Protein AF-A0A1P8UWF1-F1 (afdb_monomer_lite)

Foldseek 3Di:
DDKDWDDDPQWIKMWDADPVRWIKIFICGPPPDPPDDGPDMDTCPDCNVVVVVVVVVVVVVVVVVVVCVVVVVVVPPDDDDD

Radius of gyration: 19.01 Å; chains: 1; bounding box: 33×31×64 Å

Secondary structure (DSSP, 8-state):
-EEEEEEETTEEEEEEE-TTS-EEEEEEETT--TTPPPSEEEE-TTTHHHHHHHHHHHHHHHHHHHHHHHHHHHHTSS----

Structure (mmCIF, N/CA/C/O backbone):
data_AF-A0A1P8UWF1-F1
#
_entry.id   AF-A0A1P8UWF1-F1
#
loop_
_atom_site.group_PDB
_atom_site.id
_atom_site.type_symbol
_atom_site.label_atom_id
_atom_site.label_alt_id
_atom_site.label_comp_id
_atom_site.label_asym_id
_atom_site.label_entity_id
_atom_site.label_seq_id
_atom_site.pdbx_PDB_ins_code
_atom_site.Cartn_x
_atom_site.Cartn_y
_atom_site.Cartn_z
_atom_site.occupancy
_atom_site.B_iso_or_equiv
_atom_site.auth_seq_id
_atom_site.auth_comp_id
_atom_site.auth_asym_id
_atom_site.auth_atom_id
_atom_site.pdbx_PDB_model_num
ATOM 1 N N . MET A 1 1 ? -1.469 0.227 -20.197 1.00 83.00 1 MET A N 1
ATOM 2 C CA . MET A 1 1 ? -1.240 0.457 -18.753 1.00 83.00 1 MET A CA 1
ATOM 3 C C . MET A 1 1 ? -2.554 0.311 -17.994 1.00 83.00 1 MET A C 1
ATOM 5 O O . MET A 1 1 ? -3.511 0.996 -18.337 1.00 83.00 1 MET A O 1
ATOM 9 N N . LEU A 1 2 ? -2.604 -0.550 -16.973 1.00 92.19 2 LEU A N 1
ATOM 10 C CA . LEU A 1 2 ? -3.739 -0.653 -16.042 1.00 92.19 2 LEU A CA 1
ATOM 11 C C . LEU A 1 2 ? -3.420 0.153 -14.777 1.00 92.19 2 LEU A C 1
ATOM 13 O O . LEU A 1 2 ? -2.297 0.098 -14.279 1.00 92.19 2 LEU A O 1
ATOM 17 N N . SER A 1 3 ? -4.387 0.907 -14.260 1.00 93.88 3 SER A N 1
ATOM 18 C CA . SER A 1 3 ? -4.219 1.704 -13.045 1.00 93.88 3 SER A CA 1
ATOM 19 C C . SER A 1 3 ? -5.533 1.801 -12.284 1.00 93.88 3 SER A C 1
ATOM 21 O O . SER A 1 3 ? -6.556 2.135 -12.874 1.00 93.88 3 SER A O 1
ATOM 23 N N . VAL A 1 4 ? -5.484 1.568 -10.975 1.00 94.38 4 VAL A N 1
ATOM 24 C CA . VAL A 1 4 ? -6.614 1.712 -10.051 1.00 94.38 4 VAL A CA 1
ATOM 25 C C . VAL A 1 4 ? -6.192 2.640 -8.923 1.00 94.38 4 VAL A C 1
ATOM 27 O O . VAL A 1 4 ? -5.082 2.518 -8.404 1.00 94.38 4 VAL A O 1
ATOM 30 N N . CYS A 1 5 ? -7.070 3.568 -8.551 1.00 91.88 5 CYS A N 1
ATOM 31 C CA . CYS A 1 5 ? -6.854 4.466 -7.425 1.00 91.88 5 CYS A CA 1
ATOM 32 C C . CYS A 1 5 ? -7.929 4.236 -6.362 1.00 91.88 5 CYS A C 1
ATOM 34 O O . CYS A 1 5 ? -9.097 4.041 -6.696 1.00 91.88 5 CYS A O 1
ATOM 36 N N . ALA A 1 6 ? -7.529 4.285 -5.097 1.00 91.19 6 ALA A N 1
ATOM 37 C CA . ALA A 1 6 ? -8.402 4.188 -3.941 1.00 91.19 6 ALA A CA 1
ATOM 38 C C . ALA A 1 6 ? -8.112 5.354 -2.980 1.00 91.19 6 ALA A C 1
ATOM 40 O O . ALA A 1 6 ? -6.937 5.649 -2.724 1.00 91.19 6 ALA A O 1
ATOM 41 N N . PRO A 1 7 ? -9.146 6.018 -2.438 1.00 90.81 7 PRO A N 1
ATOM 42 C CA . PRO A 1 7 ? -8.969 6.964 -1.343 1.00 90.81 7 PRO A CA 1
ATOM 43 C C . PRO A 1 7 ? -8.344 6.276 -0.123 1.00 90.81 7 PRO A C 1
ATOM 45 O O . PRO A 1 7 ? -8.706 5.148 0.212 1.00 90.81 7 PRO A O 1
ATOM 48 N N . PHE A 1 8 ? -7.424 6.959 0.555 1.00 89.56 8 PHE A N 1
ATOM 49 C CA . PHE A 1 8 ? -6.756 6.463 1.757 1.00 89.56 8 PHE A CA 1
ATOM 50 C C . PHE A 1 8 ? -6.483 7.619 2.730 1.00 89.56 8 PHE A C 1
ATOM 52 O O . PHE A 1 8 ? -5.393 8.190 2.767 1.00 89.56 8 PHE A O 1
ATOM 59 N N . GLY A 1 9 ? -7.493 8.004 3.515 1.00 87.38 9 GLY A N 1
ATOM 60 C CA . GLY A 1 9 ? -7.404 9.195 4.367 1.00 87.38 9 GLY A CA 1
ATOM 61 C C . GLY A 1 9 ? -7.155 10.458 3.523 1.00 87.38 9 GLY A C 1
ATOM 62 O O . GLY A 1 9 ? -7.858 10.637 2.535 1.00 87.38 9 GLY A O 1
ATOM 63 N N . PRO A 1 10 ? -6.164 11.314 3.854 1.00 89.06 10 PRO A N 1
ATOM 64 C CA . PRO A 1 10 ? -5.807 12.493 3.051 1.00 89.06 10 PRO A CA 1
ATOM 65 C C . PRO A 1 10 ? -4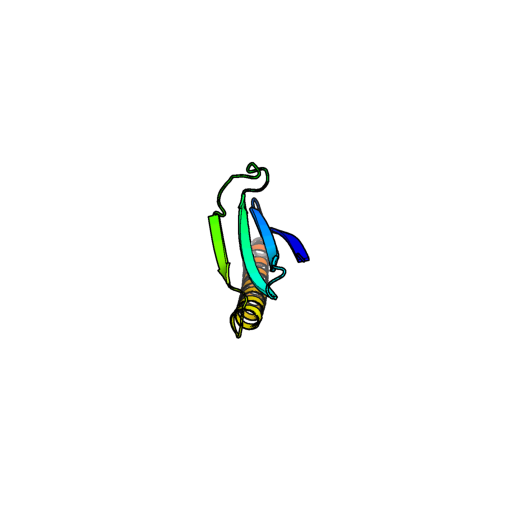.947 12.154 1.816 1.00 89.06 10 PRO A C 1
ATOM 67 O O . PRO A 1 10 ? -4.349 13.037 1.193 1.00 89.06 10 PRO A O 1
ATOM 70 N N . PHE A 1 11 ? -4.807 10.868 1.498 1.00 92.31 11 PHE A N 1
ATOM 71 C CA . PHE A 1 11 ? -3.967 10.381 0.421 1.00 92.31 11 PHE A CA 1
ATOM 72 C C . PHE A 1 11 ? -4.787 9.660 -0.646 1.00 92.31 11 PHE A C 1
ATOM 74 O O . PHE A 1 11 ? -5.857 9.109 -0.394 1.00 92.31 11 PHE A O 1
ATOM 81 N N . LEU A 1 12 ? -4.213 9.589 -1.840 1.00 91.75 12 LEU A N 1
ATOM 82 C CA . LEU A 1 12 ? -4.644 8.726 -2.921 1.00 91.75 12 LEU A CA 1
ATOM 83 C C . LEU A 1 12 ? -3.650 7.574 -3.056 1.00 91.75 12 LEU A C 1
ATOM 85 O O . LEU A 1 12 ? -2.473 7.777 -3.377 1.00 91.75 12 LEU A O 1
ATOM 89 N N . MET A 1 13 ? -4.130 6.358 -2.821 1.00 93.75 13 MET A N 1
ATOM 90 C CA . MET A 1 13 ? -3.376 5.140 -3.072 1.00 93.75 13 MET A CA 1
ATOM 91 C C . MET A 1 13 ? -3.609 4.694 -4.510 1.00 93.75 13 MET A C 1
ATOM 93 O O . MET A 1 13 ? -4.745 4.615 -4.968 1.00 93.75 13 MET A O 1
ATOM 97 N N . ARG A 1 14 ? -2.535 4.393 -5.232 1.00 94.00 14 ARG A N 1
ATOM 98 C CA . ARG A 1 14 ? -2.583 3.931 -6.617 1.00 94.00 14 ARG A CA 1
ATOM 99 C C . ARG A 1 14 ? -1.884 2.590 -6.744 1.00 94.00 14 ARG A C 1
ATOM 101 O O . ARG A 1 14 ? -0.749 2.459 -6.299 1.00 94.00 14 ARG A O 1
ATOM 108 N N . PHE A 1 15 ? -2.525 1.665 -7.445 1.00 95.25 15 PHE A N 1
ATOM 109 C CA . PHE A 1 15 ? -1.963 0.402 -7.913 1.00 95.25 15 PHE A CA 1
ATOM 110 C C . PHE A 1 15 ? -1.909 0.436 -9.431 1.00 95.25 15 PHE A C 1
ATOM 112 O O . PHE A 1 15 ? -2.880 0.839 -10.077 1.00 95.25 15 PHE A O 1
ATOM 119 N N . ALA A 1 16 ? -0.792 0.038 -10.025 1.00 95.38 16 ALA A N 1
ATOM 120 C CA . ALA A 1 16 ? -0.658 0.088 -11.468 1.00 95.38 16 ALA A CA 1
ATOM 121 C C . ALA A 1 16 ? 0.240 -1.015 -12.021 1.00 95.38 16 ALA A C 1
ATOM 123 O O . ALA A 1 16 ? 1.169 -1.486 -11.370 1.00 95.38 16 ALA A O 1
ATOM 124 N N . GLN A 1 17 ? -0.068 -1.398 -13.257 1.00 96.00 17 GLN A N 1
ATOM 125 C CA . GLN A 1 17 ? 0.692 -2.331 -14.070 1.00 96.00 17 GLN A CA 1
ATOM 126 C C . GLN A 1 17 ? 1.089 -1.635 -15.371 1.00 96.00 17 GLN A C 1
ATOM 128 O O . GLN A 1 17 ? 0.237 -1.136 -16.121 1.00 96.00 17 GLN A O 1
ATOM 133 N N . PHE A 1 18 ? 2.391 -1.603 -15.631 1.00 93.44 18 PHE A N 1
ATOM 134 C CA . PHE A 1 18 ? 2.954 -1.082 -16.869 1.00 93.44 18 PHE A CA 1
ATOM 135 C C . PHE A 1 18 ? 2.841 -2.098 -18.007 1.00 93.44 18 PHE A C 1
ATOM 137 O O . PHE A 1 18 ? 2.615 -3.287 -17.788 1.00 93.44 18 PHE A O 1
ATOM 144 N N . ASP A 1 19 ? 3.038 -1.633 -19.239 1.00 95.00 19 ASP A N 1
ATOM 145 C CA . ASP A 1 19 ? 2.927 -2.483 -20.432 1.00 95.00 19 ASP A CA 1
ATOM 146 C C . ASP A 1 19 ? 4.016 -3.567 -20.492 1.00 95.00 19 ASP A C 1
ATOM 148 O O . ASP A 1 19 ? 3.807 -4.621 -21.083 1.00 95.00 19 ASP A O 1
ATOM 152 N N . CYS A 1 20 ? 5.145 -3.360 -19.806 1.00 92.69 20 CYS A N 1
ATOM 153 C CA . CYS A 1 20 ? 6.187 -4.373 -19.614 1.00 92.69 20 CYS A CA 1
ATOM 154 C C . CYS A 1 20 ? 5.828 -5.458 -18.578 1.00 92.69 20 CYS A C 1
ATOM 156 O O . CYS A 1 20 ? 6.632 -6.352 -18.334 1.00 92.69 20 CYS A O 1
ATOM 158 N N . GLY A 1 21 ? 4.654 -5.380 -17.943 1.00 92.88 21 GLY A N 1
ATOM 159 C CA . GLY A 1 21 ? 4.183 -6.339 -16.941 1.00 92.88 21 GLY A CA 1
ATOM 160 C C . GLY A 1 21 ? 4.576 -6.013 -15.497 1.00 92.88 21 GLY A C 1
ATOM 161 O O . GLY A 1 21 ? 3.955 -6.549 -14.585 1.00 92.88 21 GLY A O 1
ATOM 162 N N . THR A 1 22 ? 5.533 -5.107 -15.276 1.00 95.25 22 THR A N 1
ATOM 163 C CA . THR A 1 22 ? 5.934 -4.635 -13.939 1.00 95.25 22 THR A CA 1
ATOM 164 C C . THR A 1 22 ? 4.769 -3.971 -13.210 1.00 95.25 22 THR A C 1
ATOM 166 O O . THR A 1 22 ? 4.048 -3.147 -13.791 1.00 95.25 22 THR A O 1
ATOM 169 N N . ARG A 1 23 ? 4.614 -4.288 -11.923 1.00 96.88 23 ARG A N 1
ATOM 170 C CA . ARG A 1 23 ? 3.545 -3.766 -11.063 1.00 96.88 23 ARG A CA 1
ATOM 171 C C . ARG A 1 23 ? 4.110 -2.962 -9.901 1.00 96.88 23 ARG A C 1
ATOM 173 O O . ARG A 1 23 ? 5.152 -3.288 -9.337 1.00 96.88 23 ARG A O 1
ATOM 180 N N . PHE A 1 24 ? 3.394 -1.914 -9.515 1.00 96.00 24 PHE A N 1
ATOM 181 C CA . PHE A 1 24 ? 3.810 -1.007 -8.452 1.00 96.00 24 PHE A CA 1
ATOM 182 C C . PHE A 1 24 ? 2.616 -0.411 -7.717 1.00 96.00 24 PHE A C 1
ATOM 184 O O . PHE A 1 24 ? 1.508 -0.317 -8.255 1.00 96.00 24 PHE A O 1
ATOM 191 N N . TRP A 1 25 ? 2.878 0.050 -6.498 1.00 95.56 25 TRP A N 1
ATOM 192 C CA . TRP A 1 25 ? 1.955 0.869 -5.732 1.00 95.56 25 TRP A CA 1
ATOM 193 C C . TRP A 1 25 ? 2.600 2.197 -5.341 1.00 95.56 25 TRP A C 1
ATOM 195 O O . TRP A 1 25 ? 3.824 2.325 -5.260 1.00 95.56 25 TRP A O 1
ATOM 205 N N . SER A 1 26 ? 1.769 3.205 -5.097 1.00 94.69 26 SER A N 1
ATOM 206 C CA . SER A 1 26 ? 2.212 4.493 -4.568 1.00 94.69 26 SER A CA 1
ATOM 207 C C . SER A 1 26 ? 1.123 5.167 -3.745 1.00 94.69 26 SER A C 1
ATOM 209 O O . SER A 1 26 ? -0.053 5.041 -4.076 1.00 94.69 26 SER A O 1
ATOM 211 N N . LEU A 1 27 ? 1.523 5.942 -2.742 1.00 94.50 27 LEU A N 1
ATOM 212 C CA . LEU A 1 27 ? 0.671 6.845 -1.973 1.00 94.50 27 LEU A CA 1
ATOM 213 C C . LEU A 1 27 ? 1.076 8.294 -2.277 1.00 94.50 27 LEU A C 1
ATO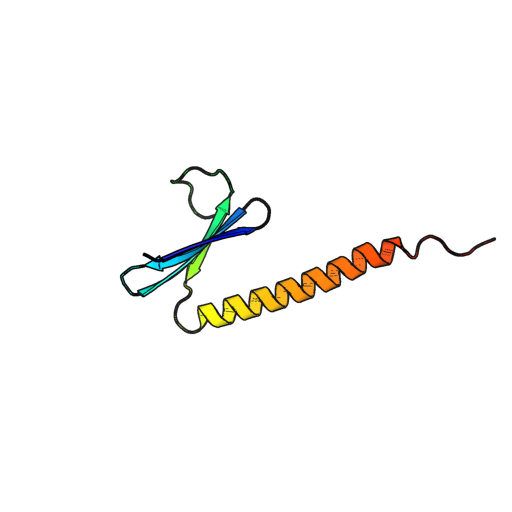M 215 O O . LEU A 1 27 ? 2.253 8.652 -2.200 1.00 94.50 27 LEU A O 1
ATOM 219 N N . ARG A 1 28 ? 0.104 9.129 -2.642 1.00 92.12 28 ARG A N 1
ATOM 220 C CA . ARG A 1 28 ? 0.278 10.568 -2.916 1.00 92.12 28 ARG A CA 1
ATOM 221 C C . ARG A 1 28 ? -0.700 11.367 -2.070 1.00 92.12 28 ARG A C 1
ATOM 223 O O . ARG A 1 28 ? -1.765 10.858 -1.758 1.00 92.12 28 ARG A O 1
ATOM 230 N N . VAL A 1 29 ? -0.373 12.608 -1.725 1.00 90.50 29 VAL A N 1
ATOM 231 C CA . VAL A 1 29 ? -1.350 13.510 -1.091 1.00 90.50 29 VAL A CA 1
ATOM 232 C C . VAL A 1 29 ? -2.464 13.811 -2.094 1.00 90.50 29 VAL A C 1
ATOM 234 O O . VAL A 1 29 ? -2.186 14.097 -3.261 1.00 90.50 29 VAL A O 1
ATOM 237 N N . GLU A 1 30 ? -3.719 13.706 -1.666 1.00 83.12 30 GLU A N 1
ATOM 238 C CA . GLU A 1 30 ? -4.855 14.023 -2.530 1.00 83.12 30 GLU A CA 1
ATOM 239 C C . GLU A 1 30 ? -4.841 15.515 -2.906 1.00 83.12 30 GLU A C 1
ATOM 241 O O . GLU A 1 30 ? -4.566 16.380 -2.077 1.00 83.12 30 GLU A O 1
ATOM 246 N N . GLY A 1 31 ? -5.072 15.827 -4.185 1.00 81.81 31 GLY A N 1
ATOM 247 C CA . GLY A 1 31 ? -4.984 17.197 -4.705 1.00 81.81 31 GLY A CA 1
ATOM 248 C C . GLY A 1 31 ? -3.559 17.712 -4.940 1.00 81.81 31 GLY A C 1
ATOM 249 O O . GLY A 1 31 ? -3.393 18.819 -5.454 1.00 81.81 31 GLY A O 1
ATOM 250 N N . ALA A 1 32 ? -2.524 16.923 -4.632 1.00 81.69 32 ALA A N 1
ATOM 251 C CA . ALA A 1 32 ? -1.175 17.245 -5.073 1.00 81.69 32 ALA A CA 1
ATOM 252 C C . ALA A 1 32 ? -1.113 17.230 -6.610 1.00 81.69 32 ALA A C 1
ATOM 254 O O . ALA A 1 32 ? -1.705 16.364 -7.259 1.00 81.69 32 ALA A O 1
ATOM 255 N N . GLY A 1 33 ? -0.415 18.210 -7.192 1.00 75.94 33 GLY A N 1
ATOM 256 C CA . GLY A 1 33 ? -0.286 18.343 -8.643 1.00 75.94 33 GLY A CA 1
ATOM 257 C C . GLY A 1 33 ? 0.275 17.075 -9.312 1.00 75.94 33 GLY A C 1
ATOM 258 O O . GLY A 1 33 ? 0.888 16.239 -8.644 1.00 75.94 33 GLY A O 1
ATOM 259 N N . PRO A 1 34 ? 0.103 16.921 -10.636 1.00 72.88 34 PRO A N 1
ATOM 260 C CA . PRO A 1 34 ? 0.483 15.702 -11.362 1.00 72.88 34 PRO A CA 1
ATOM 261 C C . PRO A 1 34 ? 1.964 15.320 -11.188 1.00 72.88 34 PRO A C 1
ATOM 263 O O . PRO A 1 34 ? 2.294 14.129 -11.144 1.00 72.88 34 PRO A O 1
ATOM 266 N N . ASP A 1 35 ? 2.823 16.325 -11.003 1.00 79.94 35 ASP A N 1
ATOM 267 C CA . ASP A 1 35 ? 4.274 16.185 -10.849 1.00 79.94 35 ASP A CA 1
ATOM 268 C C . ASP A 1 35 ? 4.732 16.002 -9.395 1.00 79.94 35 ASP A C 1
ATOM 270 O O . ASP A 1 35 ? 5.924 15.829 -9.135 1.00 79.94 35 ASP A O 1
ATOM 274 N N . ALA A 1 36 ? 3.812 16.029 -8.425 1.00 80.50 36 ALA A N 1
ATOM 275 C CA . ALA A 1 36 ? 4.169 15.806 -7.033 1.00 80.50 36 ALA A CA 1
ATOM 276 C C . ALA A 1 36 ? 4.678 14.364 -6.842 1.00 80.50 36 ALA A C 1
ATOM 278 O O . ALA A 1 36 ? 3.995 13.407 -7.245 1.00 80.50 36 ALA A O 1
ATOM 279 N N . PRO A 1 37 ? 5.865 14.178 -6.231 1.00 78.62 37 PRO A N 1
ATOM 280 C CA . PRO A 1 37 ? 6.397 12.849 -5.993 1.00 78.62 37 PRO A CA 1
ATOM 281 C C . PRO A 1 37 ? 5.492 12.082 -5.019 1.00 78.62 37 PRO A C 1
ATOM 283 O O . PRO A 1 37 ? 4.841 12.686 -4.160 1.00 78.62 37 PRO A O 1
ATOM 286 N N . PRO A 1 38 ? 5.425 10.744 -5.132 1.00 82.06 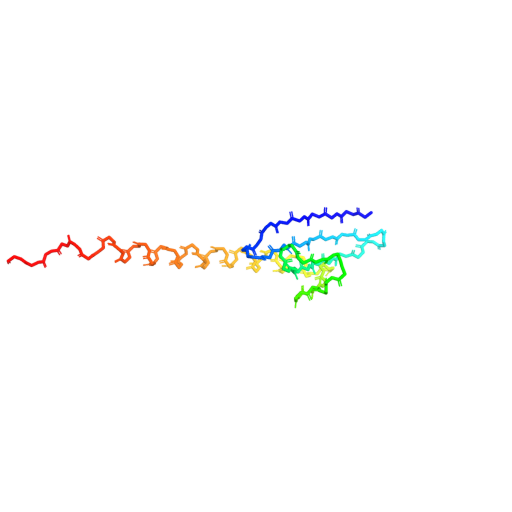38 PRO A N 1
ATOM 287 C CA . PRO A 1 38 ? 4.762 9.942 -4.120 1.00 82.06 38 PRO A CA 1
ATOM 288 C C . PRO A 1 38 ? 5.448 10.118 -2.766 1.00 82.06 38 PRO A C 1
ATOM 290 O O . PRO A 1 38 ? 6.667 10.235 -2.682 1.00 82.06 38 PRO A O 1
ATOM 293 N N . VAL A 1 39 ? 4.642 10.110 -1.706 1.00 87.12 39 VAL A N 1
ATOM 294 C CA . VAL A 1 39 ? 5.128 10.113 -0.321 1.00 87.12 39 VAL A CA 1
ATOM 295 C C . VAL A 1 39 ? 5.857 8.802 -0.038 1.00 87.12 39 VAL A C 1
ATOM 297 O O . VAL A 1 39 ? 6.891 8.779 0.620 1.00 87.12 39 VAL A O 1
ATOM 300 N N . VAL A 1 40 ? 5.314 7.707 -0.570 1.00 91.50 40 VAL A N 1
ATOM 301 C CA . VAL A 1 40 ? 5.905 6.374 -0.518 1.00 91.50 40 VAL A CA 1
ATOM 302 C C . VAL A 1 40 ? 5.448 5.570 -1.732 1.00 91.50 40 VAL A C 1
ATOM 304 O O . VAL A 1 40 ? 4.340 5.760 -2.245 1.00 91.50 40 VAL A O 1
ATOM 307 N N . ASN A 1 41 ? 6.306 4.679 -2.214 1.00 93.69 41 ASN A N 1
ATOM 308 C CA . ASN A 1 41 ? 6.014 3.771 -3.314 1.00 93.69 41 ASN A CA 1
ATOM 309 C C . ASN A 1 41 ? 6.838 2.488 -3.189 1.00 93.69 41 ASN A C 1
ATOM 311 O O . ASN A 1 41 ? 7.892 2.479 -2.556 1.00 93.69 41 ASN A O 1
ATOM 315 N N . GLY A 1 42 ? 6.377 1.420 -3.837 1.00 94.06 42 GLY A N 1
ATOM 316 C CA . GLY A 1 42 ? 7.069 0.135 -3.825 1.00 94.06 42 GLY A CA 1
ATOM 317 C C . GLY A 1 42 ? 6.644 -0.801 -4.959 1.00 94.06 42 GLY A C 1
ATOM 318 O O . GLY A 1 42 ? 5.633 -0.551 -5.626 1.00 94.06 42 GLY A O 1
ATOM 319 N N . PRO A 1 43 ? 7.427 -1.865 -5.209 1.00 96.25 43 PRO A N 1
ATOM 320 C CA . PRO A 1 43 ? 7.092 -2.883 -6.199 1.00 96.25 43 PRO A CA 1
ATOM 321 C C . PRO A 1 43 ? 5.947 -3.785 -5.714 1.00 96.25 43 PRO A C 1
ATOM 323 O O . PRO A 1 43 ? 5.737 -3.945 -4.515 1.00 96.25 43 PRO A O 1
ATOM 326 N N . LEU A 1 44 ? 5.239 -4.408 -6.658 1.00 96.81 44 LEU A N 1
ATOM 327 C CA . LEU A 1 44 ? 4.214 -5.439 -6.410 1.00 96.81 44 LEU A CA 1
ATOM 328 C C . LEU A 1 44 ? 4.506 -6.750 -7.153 1.00 96.81 44 LEU A C 1
ATOM 330 O O . LEU A 1 44 ? 3.625 -7.586 -7.340 1.00 96.81 44 LEU A O 1
ATOM 334 N N . ASP A 1 45 ? 5.730 -6.928 -7.638 1.00 94.44 45 ASP A N 1
ATOM 335 C CA . ASP A 1 45 ? 6.096 -8.109 -8.414 1.00 94.44 45 ASP A CA 1
ATOM 336 C C . ASP A 1 45 ? 6.533 -9.284 -7.536 1.00 94.44 45 ASP A C 1
ATOM 338 O O . ASP A 1 45 ? 6.999 -9.111 -6.409 1.00 94.44 45 ASP A O 1
ATOM 342 N N . GLY A 1 46 ? 6.384 -10.506 -8.056 1.00 91.69 46 GLY A N 1
ATOM 343 C CA . GLY A 1 46 ? 6.628 -11.727 -7.285 1.00 91.69 46 GLY A CA 1
ATOM 344 C C . GLY A 1 46 ? 5.725 -11.810 -6.051 1.00 91.69 46 GLY A C 1
ATOM 345 O O . GLY A 1 46 ? 4.529 -11.546 -6.144 1.00 91.69 46 GLY A O 1
ATOM 346 N N . ALA A 1 47 ? 6.314 -12.143 -4.900 1.00 94.62 47 ALA A N 1
ATOM 347 C CA . ALA A 1 47 ? 5.604 -12.307 -3.629 1.00 94.62 47 ALA A CA 1
ATOM 348 C C . ALA A 1 47 ? 5.134 -10.986 -2.983 1.00 94.62 47 ALA A C 1
ATOM 350 O O . ALA A 1 47 ? 4.398 -11.019 -2.001 1.00 94.62 47 ALA A O 1
ATOM 351 N N . HIS A 1 48 ? 5.543 -9.821 -3.507 1.00 96.06 48 HIS A N 1
ATOM 352 C CA . HIS A 1 48 ? 5.208 -8.530 -2.894 1.00 96.06 48 HIS A CA 1
ATOM 353 C C . HIS A 1 48 ? 3.711 -8.206 -2.959 1.00 96.06 48 HIS A C 1
ATOM 355 O O . HIS A 1 48 ? 3.207 -7.534 -2.064 1.00 96.06 48 HIS A O 1
ATOM 361 N N . LEU A 1 49 ? 2.995 -8.676 -3.989 1.00 94.19 49 LEU A N 1
ATOM 362 C CA . LEU A 1 49 ? 1.549 -8.461 -4.081 1.00 94.19 49 LEU A CA 1
ATOM 363 C C . LEU A 1 49 ? 0.806 -9.197 -2.962 1.00 94.19 49 LEU A C 1
ATOM 365 O O . LEU A 1 49 ? 0.023 -8.579 -2.246 1.00 94.19 49 LEU A O 1
ATOM 369 N N . ASP A 1 50 ? 1.084 -10.490 -2.796 1.00 96.44 50 ASP A N 1
ATOM 370 C CA . ASP A 1 50 ? 0.432 -11.316 -1.776 1.00 96.44 50 ASP A CA 1
ATOM 371 C C . ASP A 1 50 ? 0.786 -10.834 -0.365 1.00 96.44 50 ASP A C 1
ATOM 373 O O . ASP A 1 50 ? -0.084 -10.756 0.501 1.00 96.44 50 ASP A O 1
ATOM 377 N N . ALA A 1 51 ? 2.041 -10.421 -0.150 1.00 96.50 51 ALA A N 1
ATOM 378 C CA . ALA A 1 51 ? 2.465 -9.805 1.103 1.00 96.50 51 ALA A CA 1
ATOM 379 C C . ALA A 1 51 ? 1.686 -8.512 1.403 1.00 96.50 51 ALA A C 1
ATOM 381 O O . ALA A 1 51 ? 1.168 -8.356 2.504 1.00 96.50 51 ALA A O 1
ATOM 382 N N . MET A 1 52 ? 1.525 -7.619 0.418 1.00 95.19 52 MET A N 1
ATOM 383 C CA . MET A 1 52 ? 0.781 -6.371 0.616 1.00 95.19 52 MET A CA 1
ATOM 384 C C . MET A 1 52 ? -0.703 -6.616 0.931 1.00 95.19 52 MET A C 1
ATOM 386 O O . MET A 1 52 ? -1.290 -5.889 1.732 1.00 95.19 52 MET A O 1
ATOM 390 N N . ILE A 1 53 ? -1.318 -7.637 0.325 1.00 95.62 53 ILE A N 1
ATOM 391 C CA . ILE A 1 53 ? -2.696 -8.038 0.647 1.00 95.62 53 ILE A CA 1
ATOM 392 C C . ILE A 1 53 ? -2.782 -8.501 2.107 1.00 95.62 53 ILE A C 1
ATOM 394 O O . ILE A 1 53 ? -3.618 -7.990 2.852 1.00 95.62 53 ILE A O 1
ATOM 398 N N . ALA A 1 54 ? -1.887 -9.397 2.533 1.00 97.56 54 ALA A N 1
ATOM 399 C CA . ALA A 1 54 ? -1.848 -9.895 3.909 1.00 97.56 54 ALA A CA 1
ATOM 400 C C . ALA A 1 54 ? -1.613 -8.770 4.938 1.00 97.56 54 ALA A C 1
ATOM 402 O O . ALA A 1 54 ? -2.239 -8.749 6.005 1.00 97.56 54 ALA A O 1
ATOM 403 N N . ASP A 1 55 ? -0.762 -7.797 4.603 1.00 95.69 55 ASP A N 1
ATOM 404 C CA . ASP A 1 55 ? -0.522 -6.614 5.431 1.00 95.69 55 ASP A CA 1
ATOM 405 C C . ASP A 1 55 ? -1.797 -5.768 5.582 1.00 95.69 55 ASP A C 1
ATOM 407 O O . ASP A 1 55 ? -2.134 -5.350 6.694 1.00 95.69 55 ASP A O 1
ATOM 411 N N . PHE A 1 56 ? -2.555 -5.547 4.500 1.00 94.50 56 PHE A N 1
ATOM 412 C CA . PHE A 1 56 ? -3.820 -4.806 4.567 1.00 94.50 56 PHE A CA 1
ATOM 413 C C . PHE A 1 56 ? -4.901 -5.533 5.362 1.00 94.50 56 PHE A C 1
ATOM 415 O O . PHE A 1 56 ? -5.627 -4.890 6.123 1.00 94.50 56 PHE A O 1
ATOM 422 N N . GLU A 1 57 ? -5.017 -6.850 5.213 1.00 97.81 57 GLU A N 1
ATOM 423 C CA . GLU A 1 57 ? -5.955 -7.656 5.998 1.00 97.81 57 GLU A CA 1
ATOM 424 C C . GLU A 1 57 ? -5.633 -7.563 7.494 1.00 97.81 57 GLU A C 1
ATOM 426 O O . GLU A 1 57 ? -6.522 -7.309 8.313 1.00 97.81 57 GLU A O 1
ATOM 431 N N . THR A 1 58 ? -4.349 -7.665 7.845 1.00 98.00 58 THR A N 1
ATOM 432 C CA . THR A 1 58 ? -3.861 -7.499 9.220 1.00 98.00 58 THR A CA 1
ATOM 433 C C . THR A 1 58 ? -4.154 -6.095 9.749 1.00 98.00 58 THR A C 1
ATOM 435 O O . THR A 1 58 ? -4.703 -5.939 10.843 1.00 98.00 58 THR A O 1
ATOM 438 N N . ALA A 1 59 ? -3.848 -5.058 8.965 1.00 95.88 59 ALA A N 1
ATOM 439 C CA . ALA A 1 59 ? -4.112 -3.672 9.335 1.00 95.88 59 ALA A CA 1
ATOM 440 C C . ALA A 1 59 ? -5.610 -3.414 9.556 1.00 95.88 59 ALA A C 1
ATOM 442 O O . ALA A 1 59 ? -5.986 -2.766 10.532 1.00 95.88 59 ALA A O 1
ATOM 443 N N . LEU A 1 60 ? -6.477 -3.956 8.697 1.00 95.56 60 LEU A N 1
ATOM 444 C CA . LEU A 1 60 ? -7.925 -3.822 8.831 1.00 95.56 60 LEU A CA 1
ATOM 445 C C . LEU A 1 60 ? -8.455 -4.531 10.084 1.00 95.56 60 LEU A C 1
ATOM 447 O O . LEU A 1 60 ? -9.308 -3.976 10.780 1.00 95.56 60 LEU A O 1
ATOM 451 N N . CYS A 1 61 ? -7.953 -5.728 10.393 1.00 97.56 61 CYS A N 1
ATOM 452 C CA . CYS A 1 61 ? -8.269 -6.423 11.641 1.00 97.56 61 CYS A CA 1
ATOM 453 C C . CYS A 1 61 ? -7.883 -5.583 12.864 1.00 97.56 61 CYS A C 1
ATOM 455 O O . CYS A 1 61 ? -8.723 -5.355 13.736 1.00 97.56 61 CYS A O 1
ATOM 457 N N . ASN A 1 62 ? -6.662 -5.046 12.888 1.00 97.62 62 ASN A N 1
ATOM 458 C CA . ASN A 1 62 ? -6.183 -4.207 13.988 1.00 97.62 62 ASN A CA 1
ATOM 459 C C . ASN A 1 62 ? -6.997 -2.911 14.122 1.00 97.62 62 ASN A C 1
ATOM 461 O O . ASN A 1 62 ? -7.338 -2.509 15.231 1.00 97.62 62 ASN A O 1
ATOM 465 N N . LEU A 1 63 ? -7.366 -2.270 13.008 1.00 95.69 63 LEU A N 1
ATOM 466 C CA . LEU A 1 63 ? -8.211 -1.071 13.018 1.00 95.69 63 LEU A CA 1
ATOM 467 C C . LEU A 1 63 ? -9.614 -1.349 13.565 1.00 95.69 63 LEU A C 1
ATOM 469 O O . LEU A 1 63 ? -10.164 -0.517 14.283 1.00 95.69 63 LEU A O 1
ATOM 473 N N . ARG A 1 64 ? -10.195 -2.512 13.254 1.00 96.12 64 ARG A N 1
ATOM 474 C CA . ARG A 1 64 ? -11.492 -2.929 13.809 1.00 96.12 64 ARG A CA 1
ATOM 475 C C . ARG A 1 64 ? -11.401 -3.162 15.312 1.00 96.12 64 ARG A C 1
ATOM 477 O O . ARG A 1 64 ? -12.220 -2.619 16.039 1.00 96.12 64 ARG A O 1
ATOM 484 N N . GLN A 1 65 ? -10.374 -3.875 15.773 1.00 95.94 65 GLN A N 1
ATOM 485 C CA . GLN A 1 65 ? -10.128 -4.059 17.206 1.00 95.94 65 GLN A CA 1
ATOM 486 C C . GLN A 1 65 ? -9.935 -2.719 17.919 1.00 95.94 65 GLN A C 1
ATOM 488 O O . GLN A 1 65 ? -10.532 -2.482 18.964 1.00 95.94 65 GLN A O 1
ATOM 493 N N . PHE A 1 66 ? -9.144 -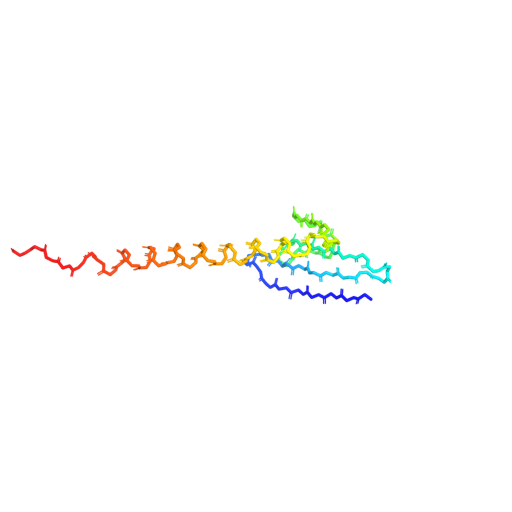1.818 17.332 1.00 95.69 66 PHE A N 1
ATOM 494 C CA . PHE A 1 66 ? -8.944 -0.480 17.875 1.00 95.69 66 PHE A CA 1
ATOM 495 C C . PHE A 1 66 ? -10.259 0.296 17.969 1.00 95.69 66 PHE A C 1
ATOM 497 O O . PHE A 1 66 ? -10.550 0.859 19.021 1.00 95.69 66 PHE A O 1
ATOM 504 N N . ARG A 1 67 ? -11.072 0.285 16.902 1.00 95.31 67 ARG A N 1
ATOM 505 C CA . ARG A 1 67 ? -12.411 0.887 16.901 1.00 95.31 67 ARG A CA 1
ATOM 506 C C . ARG A 1 67 ? -13.246 0.345 18.058 1.00 95.31 67 ARG A C 1
ATOM 508 O O . ARG A 1 67 ? -13.796 1.139 18.806 1.00 95.31 67 ARG A O 1
ATOM 515 N N . ASP A 1 68 ? -13.308 -0.973 18.216 1.00 94.38 68 ASP A N 1
ATOM 516 C CA . ASP A 1 68 ? -14.140 -1.608 19.237 1.00 94.38 68 ASP A CA 1
ATOM 517 C C . ASP A 1 68 ? -13.687 -1.221 20.660 1.00 94.38 68 ASP A C 1
ATOM 519 O O . ASP A 1 68 ? -14.526 -0.993 21.527 1.00 94.38 68 ASP A O 1
ATOM 523 N N . VAL A 1 69 ? -12.378 -1.050 20.893 1.00 94.38 69 VAL A N 1
ATOM 524 C CA . VAL A 1 69 ? -11.837 -0.528 22.162 1.00 94.38 69 VAL A CA 1
ATOM 525 C C . VAL A 1 69 ? -12.264 0.921 22.402 1.00 94.38 69 VAL A C 1
ATOM 527 O O . VAL A 1 69 ? -12.716 1.248 23.497 1.00 94.38 69 VAL A O 1
ATOM 530 N N . VAL A 1 70 ? -12.133 1.799 21.402 1.00 93.12 70 VAL A N 1
ATOM 531 C CA . VAL A 1 70 ? -12.443 3.226 21.591 1.00 93.12 70 VAL A CA 1
ATOM 532 C C . VAL A 1 70 ? -13.941 3.511 21.658 1.00 93.12 70 VAL A C 1
ATOM 534 O O . VAL 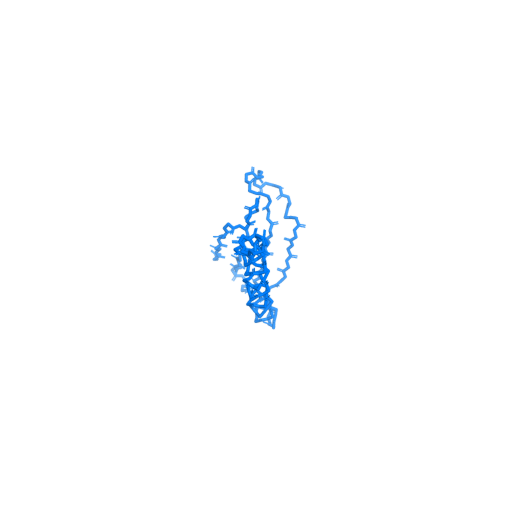A 1 70 ? -14.326 4.429 22.372 1.00 93.12 70 VAL A O 1
ATOM 537 N N . THR A 1 71 ? -14.788 2.741 20.967 1.00 88.62 71 THR A N 1
ATOM 538 C CA . THR A 1 71 ? -16.251 2.891 21.044 1.00 88.62 71 THR A CA 1
ATOM 539 C C . THR A 1 71 ? -16.834 2.141 22.238 1.00 88.62 71 THR A C 1
ATOM 541 O O . THR A 1 71 ? -17.699 2.672 22.920 1.00 88.62 71 THR A O 1
ATOM 544 N N . GLY A 1 72 ? -16.329 0.945 22.558 1.00 70.38 72 GLY A N 1
ATOM 545 C CA . GLY A 1 72 ? -16.776 0.173 23.723 1.00 70.38 72 GLY A CA 1
ATOM 546 C C . GLY A 1 72 ? -16.419 0.830 25.060 1.00 70.38 72 GLY A C 1
ATOM 547 O O . GLY A 1 72 ? -17.152 0.686 26.033 1.00 70.38 72 GLY A O 1
ATOM 548 N N . ALA A 1 73 ? -15.343 1.623 25.111 1.00 57.94 73 ALA A N 1
ATOM 549 C CA . ALA A 1 73 ? -15.027 2.458 26.271 1.00 57.94 73 ALA A CA 1
ATOM 550 C C . ALA A 1 73 ? -16.022 3.619 26.487 1.00 57.94 73 ALA A C 1
ATOM 552 O O . ALA A 1 73 ? -16.078 4.159 27.591 1.00 57.94 73 ALA A O 1
ATOM 553 N N . GLN A 1 74 ? -16.807 4.011 25.474 1.00 54.31 74 GLN A N 1
ATOM 554 C CA . GLN A 1 74 ? -17.810 5.078 25.605 1.00 54.31 74 GLN A CA 1
ATOM 555 C C . GLN A 1 74 ? -19.120 4.587 26.239 1.00 54.31 74 GLN A C 1
ATOM 557 O O . GLN A 1 74 ? -19.780 5.369 26.919 1.00 54.31 74 GLN A O 1
ATOM 562 N N . ASP A 1 75 ? -19.450 3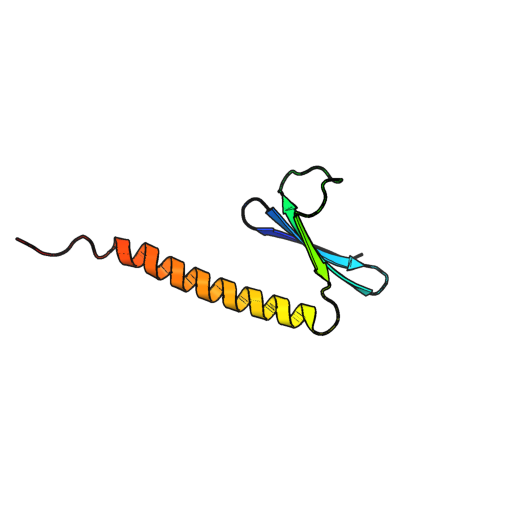.301 26.101 1.00 54.16 75 ASP A N 1
ATOM 563 C CA . ASP A 1 75 ? -20.691 2.719 26.637 1.00 54.16 75 ASP A CA 1
ATOM 564 C C . ASP A 1 75 ? -20.570 2.259 28.107 1.00 54.16 75 ASP A C 1
ATOM 566 O O . ASP A 1 75 ? -21.573 1.967 28.752 1.00 54.16 75 ASP A O 1
ATOM 570 N N . GLY A 1 76 ? -19.355 2.214 28.670 1.00 52.34 76 GLY A N 1
ATOM 571 C CA . GLY A 1 76 ? -19.091 1.749 30.043 1.00 52.34 76 GLY A CA 1
ATOM 572 C C . GLY A 1 76 ? -19.009 2.838 31.122 1.00 52.34 76 GLY A C 1
ATOM 573 O O . GLY A 1 76 ? -18.786 2.519 32.286 1.00 52.34 76 GLY A O 1
ATOM 574 N N . ALA A 1 77 ? -19.160 4.121 30.773 1.00 51.09 77 ALA A N 1
ATOM 575 C CA . ALA A 1 77 ? -19.005 5.247 31.707 1.00 51.09 77 ALA A CA 1
ATOM 576 C C . ALA A 1 77 ? -20.329 5.722 32.341 1.00 51.09 77 ALA A C 1
ATOM 578 O O . ALA A 1 77 ? -20.433 6.869 32.777 1.00 51.09 77 ALA A O 1
ATOM 579 N N . GLY A 1 78 ? -21.355 4.869 32.365 1.00 51.28 78 GLY A N 1
ATOM 580 C CA . GLY A 1 78 ? -22.708 5.269 32.734 1.00 51.28 78 GLY A CA 1
ATOM 581 C C . GLY A 1 78 ? -23.502 4.212 33.478 1.00 51.28 78 GLY A C 1
ATOM 582 O O . GLY A 1 78 ? -24.678 4.085 33.190 1.00 51.28 78 GLY A O 1
ATOM 583 N N . GLU A 1 79 ? -22.917 3.470 34.419 1.00 52.97 79 GLU A N 1
ATOM 584 C CA . GLU A 1 79 ? -23.722 2.680 35.358 1.00 52.97 79 GLU A CA 1
ATOM 585 C C . GLU A 1 79 ? -22.986 2.454 36.689 1.00 52.97 79 GLU A C 1
ATOM 587 O O . GLU A 1 79 ? -22.056 1.659 36.781 1.00 52.97 79 GLU A O 1
ATOM 592 N N . GLY A 1 80 ? -23.451 3.161 37.728 1.00 50.66 80 GLY A N 1
ATOM 593 C CA . GLY A 1 80 ? -23.359 2.718 39.122 1.00 50.66 80 GLY A CA 1
ATOM 594 C C . GLY A 1 80 ? -22.364 3.442 40.031 1.00 50.66 80 GLY A C 1
ATOM 595 O O . GLY A 1 80 ? -21.277 2.937 40.259 1.00 50.66 80 GLY A O 1
ATOM 596 N N . GLU A 1 81 ? -22.798 4.527 40.677 1.00 45.38 81 GLU A N 1
ATOM 597 C CA . GLU A 1 81 ? -22.833 4.545 42.150 1.00 45.38 81 GLU A CA 1
ATOM 598 C C . GLU A 1 81 ? -23.864 5.583 42.617 1.00 45.38 81 GLU A C 1
ATOM 600 O O . GLU A 1 81 ? -23.757 6.778 42.332 1.00 45.38 81 GLU A O 1
ATOM 605 N N . ALA A 1 82 ? -24.913 5.064 43.252 1.00 47.78 82 ALA A N 1
ATOM 606 C CA . ALA A 1 82 ? -25.933 5.786 43.998 1.00 47.78 82 ALA A CA 1
ATOM 607 C C . ALA A 1 82 ? -25.702 5.531 45.490 1.00 47.78 82 ALA A C 1
ATOM 609 O O . ALA A 1 82 ? -25.224 4.417 45.809 1.00 47.78 82 ALA A O 1
#

pLDDT: mean 86.95, std 14.34, range [45.38, 98.0]

Organism: NCBI:txid1250539

Sequence (82 aa):
MLSVCAPFGPFLMRFAQFDCGTRFWSLRVEGAGPDAPPVVNGPLDGAHLDAMIADFETALCNLRQFRDVVTGAQDGAGEGEA